Protein AF-A0A9D1T5Y7-F1 (afdb_monomer_lite)

pLDDT: mean 90.36, std 10.93, range [41.34, 97.81]

Radius of gyration: 14.37 Å; chains: 1; bounding box: 28×24×42 Å

Foldseek 3Di:
DQDADDAAEQQRKGKDKDKDFDQDQAKDWFWKFKWKDQPQDIDGQDIDIDIAGHGDTDIDMDIRGSNCQDCVVVVNDHRQKMFIDIGRDTDDRPDGGDMHGYDD

Secondary structure (DSSP, 8-state):
---TTSPBPTT--EEEEEEEE--SSS-EEEEEEEEEEETTEEEEEEEEEEEE-TT-EEEEEEEE-GGGGSGGGGTT---SEEEEEEESSPPPTT---EEEEB--

Structure (mmCIF, N/CA/C/O backbone):
data_AF-A0A9D1T5Y7-F1
#
_entry.id   AF-A0A9D1T5Y7-F1
#
loop_
_atom_site.group_PDB
_atom_site.id
_atom_site.type_symbol
_atom_site.label_atom_id
_atom_site.label_alt_id
_atom_site.label_comp_id
_atom_site.label_asym_id
_atom_site.label_entity_id
_atom_site.label_seq_id
_atom_site.pdbx_PDB_ins_code
_atom_site.Cartn_x
_atom_site.Cartn_y
_atom_site.Cartn_z
_atom_site.occupancy
_atom_site.B_iso_or_equiv
_atom_site.auth_seq_id
_atom_site.auth_comp_id
_atom_site.auth_asym_id
_atom_site.auth_atom_id
_atom_site.pdbx_PDB_model_num
ATOM 1 N N . ALA A 1 1 ? -4.484 8.637 -7.139 1.00 41.34 1 ALA A N 1
ATOM 2 C CA . ALA A 1 1 ? -4.568 9.570 -5.995 1.00 41.34 1 ALA A CA 1
ATOM 3 C C . ALA A 1 1 ? -5.356 8.883 -4.888 1.00 41.34 1 ALA A C 1
ATOM 5 O O . ALA A 1 1 ? -6.358 8.262 -5.211 1.00 41.34 1 ALA A O 1
ATOM 6 N N . ILE A 1 2 ? -4.894 8.937 -3.637 1.00 50.81 2 ILE A N 1
ATOM 7 C CA . ILE A 1 2 ? -5.695 8.507 -2.479 1.00 50.81 2 ILE A CA 1
ATOM 8 C C . ILE A 1 2 ? -6.630 9.689 -2.169 1.00 50.81 2 ILE A C 1
ATOM 10 O O . ILE A 1 2 ? -6.099 10.788 -1.979 1.00 50.81 2 ILE A O 1
ATOM 14 N N . PRO A 1 3 ? -7.967 9.550 -2.236 1.00 44.53 3 PRO A N 1
ATOM 15 C CA . PRO A 1 3 ? -8.873 10.668 -1.985 1.00 44.53 3 PRO A CA 1
ATOM 16 C C . PRO A 1 3 ? -8.727 11.127 -0.530 1.00 44.53 3 PRO A C 1
ATOM 18 O O . PRO A 1 3 ? -8.869 10.331 0.388 1.00 44.53 3 PRO A O 1
ATOM 21 N N . SER A 1 4 ? -8.423 12.407 -0.318 1.00 49.50 4 SER A N 1
ATOM 22 C CA . SER A 1 4 ? -8.085 12.981 0.992 1.00 49.50 4 SER A CA 1
ATOM 23 C C . SER A 1 4 ? -9.282 13.634 1.697 1.00 49.50 4 SER A C 1
ATOM 25 O O . SER A 1 4 ? -9.140 14.729 2.242 1.00 49.50 4 SER A O 1
ATOM 27 N N . ARG A 1 5 ? -10.485 13.052 1.618 1.00 52.47 5 ARG A N 1
ATOM 28 C CA . ARG A 1 5 ? -11.680 13.681 2.218 1.00 52.47 5 ARG A CA 1
ATOM 29 C C . ARG A 1 5 ? -12.598 12.777 3.028 1.00 52.47 5 ARG A C 1
ATOM 31 O O . ARG A 1 5 ? -13.524 13.302 3.630 1.00 52.47 5 ARG A O 1
ATOM 38 N N . GLU A 1 6 ? -12.320 11.484 3.114 1.00 62.91 6 GLU A N 1
ATOM 39 C CA . GLU A 1 6 ? -13.066 10.586 3.993 1.00 62.91 6 GLU A CA 1
ATOM 40 C C . GLU A 1 6 ? -12.060 9.838 4.863 1.00 62.91 6 GLU A C 1
ATOM 42 O O . GLU A 1 6 ? -11.116 9.231 4.353 1.00 62.91 6 GLU A O 1
ATOM 47 N N . CYS A 1 7 ? -12.214 9.969 6.178 1.00 77.06 7 CYS A N 1
ATOM 48 C CA . CYS A 1 7 ? -11.465 9.176 7.137 1.00 77.06 7 CYS A CA 1
ATOM 49 C C . CYS A 1 7 ? -11.843 7.697 6.974 1.00 77.06 7 CYS A C 1
ATOM 51 O O . CYS A 1 7 ? -12.977 7.368 6.622 1.00 77.06 7 CYS A O 1
ATOM 53 N N . VAL A 1 8 ? -10.901 6.795 7.233 1.00 88.00 8 VAL A N 1
ATOM 54 C CA . VAL A 1 8 ? -11.185 5.358 7.285 1.00 88.00 8 VAL A CA 1
ATOM 55 C C . VAL A 1 8 ? -11.692 5.018 8.676 1.00 88.00 8 VAL A C 1
ATOM 57 O O . VAL A 1 8 ? -11.089 5.425 9.659 1.00 88.00 8 VAL A O 1
ATOM 60 N N . ARG A 1 9 ? -12.771 4.250 8.793 1.00 88.62 9 ARG A N 1
ATOM 61 C CA . ARG A 1 9 ? -13.199 3.733 10.099 1.00 88.62 9 ARG A CA 1
ATOM 62 C C . ARG A 1 9 ? -12.450 2.445 10.442 1.00 88.62 9 ARG A C 1
ATOM 64 O O . ARG A 1 9 ? -12.225 1.635 9.540 1.00 88.62 9 ARG A O 1
ATOM 71 N N . PRO A 1 10 ? -12.116 2.185 11.715 1.00 88.75 10 PRO A N 1
ATOM 72 C CA . PRO A 1 10 ? -11.603 0.888 12.139 1.00 88.75 10 PRO A CA 1
ATOM 73 C C . PRO A 1 10 ? -12.494 -0.259 11.637 1.00 88.75 10 PRO A C 1
ATOM 75 O O . PRO A 1 10 ? -13.717 -0.218 11.771 1.00 88.75 10 PRO A O 1
ATOM 78 N N . GLY A 1 11 ? -11.890 -1.273 11.010 1.00 89.69 11 GLY A N 1
ATOM 79 C CA . GLY A 1 11 ? -12.614 -2.393 10.395 1.00 89.69 11 GLY A CA 1
ATOM 80 C C . GLY A 1 11 ? -13.155 -2.123 8.981 1.00 89.69 11 GLY A C 1
ATOM 81 O O . GLY A 1 11 ? -13.559 -3.063 8.295 1.00 89.69 11 GLY A O 1
ATOM 82 N N . GLN A 1 12 ? -13.110 -0.883 8.485 1.00 91.81 12 GLN A N 1
ATOM 83 C CA . GLN A 1 12 ? -13.456 -0.557 7.102 1.00 91.81 12 GLN A CA 1
ATOM 84 C C . GLN A 1 12 ? -12.253 -0.769 6.181 1.00 91.81 12 GLN A C 1
ATOM 86 O O . GLN A 1 12 ? -11.157 -0.274 6.426 1.00 91.81 12 GLN A O 1
ATOM 91 N N . SER A 1 13 ? -12.463 -1.487 5.077 1.00 94.19 13 SER A N 1
ATOM 92 C CA . SER A 1 13 ? -11.419 -1.649 4.060 1.00 94.19 13 SER A CA 1
ATOM 93 C C . SER A 1 13 ? -11.199 -0.356 3.273 1.00 94.19 13 SER A C 1
ATOM 95 O O . SER A 1 13 ? -12.155 0.358 2.962 1.00 94.19 13 SER A O 1
ATOM 97 N N . LEU A 1 14 ? -9.951 -0.095 2.880 1.00 92.75 14 LEU A N 1
ATOM 98 C CA . LEU A 1 14 ? -9.582 1.057 2.053 1.00 92.75 14 LEU A CA 1
ATOM 99 C C . LEU A 1 14 ? -9.027 0.592 0.707 1.00 92.75 14 LEU A C 1
ATOM 101 O O . LEU A 1 14 ? -8.050 -0.154 0.647 1.00 92.75 14 LEU A O 1
ATOM 105 N N . ASN A 1 15 ? -9.604 1.092 -0.383 1.00 93.19 15 ASN A N 1
ATOM 106 C CA . ASN A 1 15 ? -9.070 0.865 -1.720 1.00 93.19 15 ASN A CA 1
ATOM 107 C C . ASN A 1 15 ? -8.040 1.939 -2.079 1.00 93.19 15 ASN A C 1
ATOM 109 O O . ASN A 1 15 ? -8.315 3.136 -1.989 1.00 93.19 15 ASN A O 1
ATOM 113 N N . VAL A 1 16 ? -6.869 1.511 -2.547 1.00 92.38 16 VAL A N 1
ATOM 114 C CA . VAL A 1 16 ? -5.805 2.400 -3.021 1.00 92.38 16 VAL A CA 1
ATOM 115 C C . VAL A 1 16 ? -5.380 2.034 -4.438 1.00 92.38 16 VAL A C 1
ATOM 117 O O . VAL A 1 16 ? -5.329 0.865 -4.816 1.00 92.38 16 VAL A O 1
ATOM 120 N N . LEU A 1 17 ? -5.066 3.062 -5.226 1.00 92.25 17 LEU A N 1
ATOM 121 C CA . LEU A 1 17 ? -4.589 2.936 -6.600 1.00 92.25 17 LEU A CA 1
ATOM 122 C C . LEU A 1 17 ? -3.136 3.402 -6.691 1.00 92.25 17 LEU A C 1
ATOM 124 O O . LEU A 1 17 ? -2.840 4.566 -6.393 1.00 92.25 17 LEU A O 1
ATOM 128 N N . GLY A 1 18 ? -2.258 2.509 -7.143 1.00 90.69 18 GLY A N 1
ATOM 129 C CA . GLY A 1 18 ? -0.858 2.792 -7.447 1.00 90.69 18 GLY A CA 1
ATOM 130 C C . GLY A 1 18 ? -0.579 2.754 -8.945 1.00 90.69 18 GLY A C 1
ATOM 131 O O . GLY A 1 18 ? -1.070 1.869 -9.641 1.00 90.69 18 GLY A O 1
ATOM 132 N N . GLY A 1 19 ? 0.219 3.704 -9.431 1.00 91.69 19 GLY A N 1
ATOM 133 C CA . GLY A 1 19 ? 0.849 3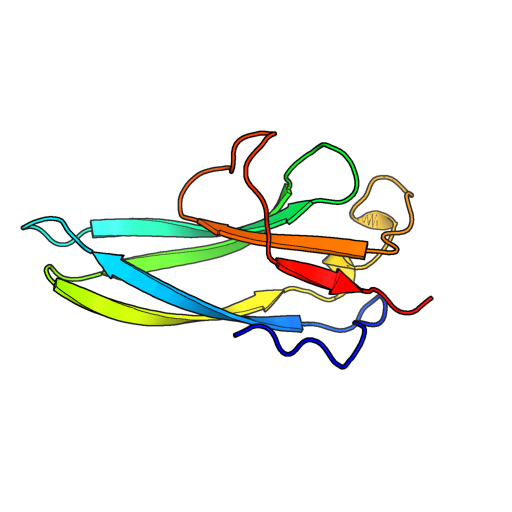.627 -10.750 1.00 91.69 19 GLY A CA 1
ATOM 134 C C . GLY A 1 19 ? 2.246 3.034 -10.611 1.00 91.69 19 GLY A C 1
ATOM 135 O O . GLY A 1 19 ? 3.008 3.460 -9.743 1.00 91.69 19 GLY A O 1
ATOM 136 N N . ILE A 1 20 ? 2.562 2.035 -11.428 1.00 92.12 20 ILE A N 1
ATOM 137 C CA . ILE A 1 20 ? 3.841 1.325 -11.412 1.00 92.12 20 ILE A CA 1
ATOM 138 C C . ILE A 1 20 ? 4.416 1.372 -12.817 1.00 92.12 20 ILE A C 1
ATOM 140 O O . ILE A 1 20 ? 3.730 1.045 -13.782 1.00 92.12 20 ILE A O 1
ATOM 144 N N . VAL A 1 21 ? 5.673 1.789 -12.922 1.00 92.94 21 VAL A N 1
ATOM 145 C CA . VAL A 1 21 ? 6.391 1.902 -14.192 1.00 92.94 21 VAL A CA 1
ATOM 146 C C . VAL A 1 21 ? 7.603 0.989 -14.141 1.00 92.94 21 VAL A C 1
ATOM 148 O O . VAL A 1 21 ? 8.366 1.036 -13.174 1.00 92.94 21 VAL A O 1
ATOM 151 N N . ASN A 1 22 ? 7.791 0.177 -15.179 1.00 93.44 22 ASN A N 1
ATOM 152 C CA . ASN A 1 22 ? 9.034 -0.561 -15.371 1.00 93.44 22 ASN A CA 1
ATOM 153 C C . ASN A 1 22 ? 9.973 0.228 -16.294 1.00 93.44 22 ASN A C 1
ATOM 155 O O . ASN A 1 22 ? 9.745 0.317 -17.499 1.00 93.44 22 ASN A O 1
ATOM 159 N N . GLY A 1 23 ? 11.029 0.795 -15.708 1.00 90.62 23 GLY A N 1
ATOM 160 C CA . GLY A 1 23 ? 12.084 1.505 -16.437 1.00 90.62 23 GLY A CA 1
ATOM 161 C C . GLY A 1 23 ? 13.211 0.611 -16.966 1.00 90.62 23 GLY A C 1
ATOM 162 O O . GLY A 1 23 ? 14.157 1.137 -17.543 1.00 90.62 23 GLY A O 1
ATOM 163 N N . ALA A 1 24 ? 13.157 -0.705 -16.744 1.00 93.00 24 ALA A N 1
ATOM 164 C CA . ALA A 1 24 ? 14.141 -1.647 -17.267 1.00 93.00 24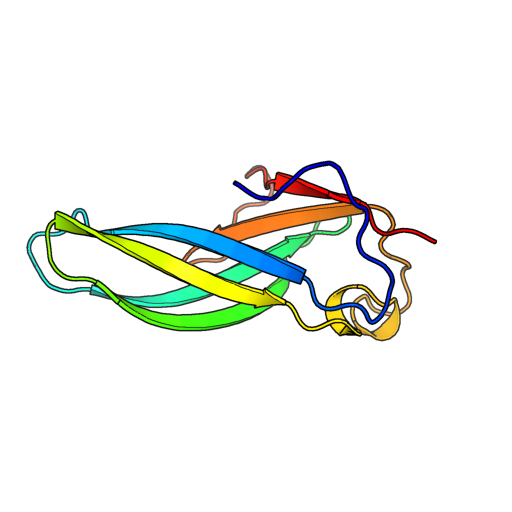 ALA A CA 1
ATOM 165 C C . ALA A 1 24 ? 13.805 -2.081 -18.703 1.00 93.00 24 ALA A C 1
ATOM 167 O O . ALA A 1 24 ? 12.661 -2.000 -19.148 1.00 93.00 24 ALA A O 1
ATOM 168 N N . GLU A 1 25 ? 14.805 -2.615 -19.406 1.00 96.19 25 GLU A N 1
ATOM 169 C CA . GLU A 1 25 ? 14.659 -3.141 -20.774 1.00 96.19 25 GLU A CA 1
ATOM 170 C C . GLU A 1 25 ? 14.079 -4.567 -20.827 1.00 96.19 25 GLU A C 1
ATOM 172 O O . GLU A 1 25 ? 13.794 -5.085 -21.904 1.00 96.19 25 GLU A O 1
ATOM 177 N N . ALA A 1 26 ? 13.869 -5.206 -19.671 1.00 97.00 26 ALA A N 1
ATOM 178 C CA . ALA A 1 26 ? 13.305 -6.550 -19.549 1.00 97.00 26 ALA A CA 1
ATOM 179 C C . ALA A 1 26 ? 12.062 -6.565 -18.636 1.00 97.00 26 ALA A C 1
ATOM 181 O O . ALA A 1 26 ? 11.916 -5.680 -17.785 1.00 97.00 26 ALA A O 1
ATOM 182 N N . PRO A 1 27 ? 11.153 -7.550 -18.786 1.00 97.19 27 PRO A N 1
ATOM 183 C CA . PRO A 1 27 ? 10.017 -7.702 -17.883 1.00 97.19 27 PRO A CA 1
ATOM 184 C C . PRO A 1 27 ? 10.489 -7.899 -16.442 1.00 97.19 27 PRO A C 1
ATOM 186 O O . PRO A 1 27 ? 11.400 -8.686 -16.183 1.00 97.19 27 PRO A O 1
ATOM 189 N N . VAL A 1 28 ? 9.844 -7.215 -15.498 1.00 96.25 28 VAL A N 1
ATOM 190 C CA . VAL A 1 28 ? 10.161 -7.319 -14.069 1.00 96.25 28 VAL A CA 1
ATOM 191 C C . VAL A 1 28 ? 8.972 -7.911 -13.333 1.00 96.25 28 VAL A C 1
ATOM 193 O O . VAL A 1 28 ? 7.862 -7.385 -13.418 1.00 96.25 28 VAL A O 1
ATOM 196 N N . THR A 1 29 ? 9.218 -8.983 -12.581 1.00 96.62 29 THR A N 1
ATOM 197 C CA . THR A 1 29 ? 8.261 -9.536 -11.620 1.00 96.62 29 THR A CA 1
ATOM 198 C C . THR A 1 29 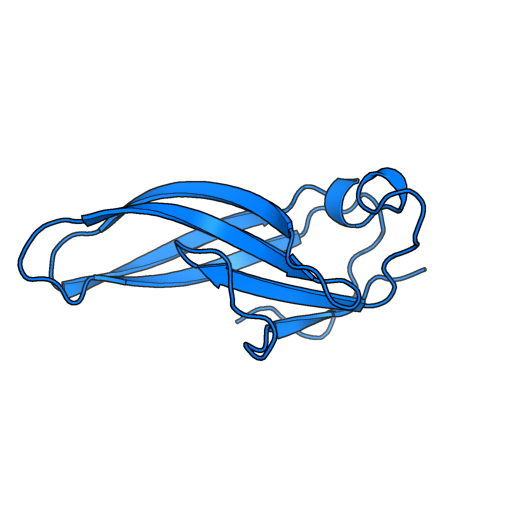? 8.679 -9.132 -10.216 1.00 96.62 29 THR A C 1
ATOM 200 O O . THR A 1 29 ? 9.802 -9.411 -9.804 1.00 96.62 29 THR A O 1
ATOM 203 N N . ALA A 1 30 ? 7.781 -8.483 -9.478 1.00 93.81 30 ALA A N 1
ATOM 204 C CA . ALA A 1 30 ? 8.049 -8.021 -8.123 1.00 93.81 30 ALA A CA 1
ATOM 205 C C . ALA A 1 30 ? 6.833 -8.221 -7.217 1.00 93.81 30 ALA A C 1
ATOM 207 O O . ALA A 1 30 ? 5.685 -8.095 -7.652 1.00 93.81 30 ALA A O 1
ATOM 208 N N . GLN A 1 31 ? 7.099 -8.489 -5.939 1.00 97.06 31 GLN A N 1
ATOM 209 C CA . GLN A 1 31 ? 6.097 -8.352 -4.893 1.00 97.06 31 GLN A CA 1
ATOM 210 C C . GLN A 1 31 ? 6.005 -6.875 -4.513 1.00 97.06 31 GLN A C 1
ATOM 212 O O . GLN A 1 31 ? 6.968 -6.270 -4.050 1.00 97.06 31 GLN A O 1
ATOM 217 N N . VAL A 1 32 ? 4.845 -6.280 -4.755 1.00 96.44 32 VAL A N 1
ATOM 218 C CA . VAL A 1 32 ? 4.567 -4.879 -4.455 1.00 96.44 32 VAL A CA 1
ATOM 219 C C . VAL A 1 32 ? 3.672 -4.819 -3.237 1.00 96.44 32 VAL A C 1
ATOM 221 O O . VAL A 1 32 ? 2.656 -5.506 -3.168 1.00 96.44 32 VAL A O 1
ATOM 224 N N . HIS A 1 33 ? 4.053 -3.982 -2.284 1.00 97.81 33 HIS A N 1
ATOM 225 C CA . HIS A 1 33 ? 3.361 -3.816 -1.020 1.00 97.81 33 HIS A CA 1
ATOM 226 C C . HIS A 1 33 ? 2.700 -2.444 -0.954 1.00 97.81 33 HIS A C 1
ATOM 228 O O . HIS A 1 33 ? 3.235 -1.457 -1.470 1.00 97.81 33 HIS A O 1
ATOM 234 N N . VAL A 1 34 ? 1.579 -2.380 -0.244 1.00 97.44 34 VAL A N 1
ATOM 235 C CA . VAL A 1 34 ? 1.134 -1.153 0.411 1.00 97.44 34 VAL A CA 1
ATOM 236 C C . VAL A 1 34 ? 1.689 -1.183 1.830 1.00 97.44 34 VAL A C 1
ATOM 238 O O . VAL A 1 34 ? 1.300 -2.023 2.643 1.00 97.44 34 VAL A O 1
ATOM 241 N N . TRP A 1 35 ? 2.620 -0.284 2.107 1.00 97.75 35 TRP A N 1
ATOM 242 C CA . TRP A 1 35 ? 3.187 -0.051 3.426 1.00 97.75 35 TRP A CA 1
ATOM 243 C C . TRP A 1 35 ? 2.349 0.979 4.171 1.00 97.75 35 TRP A C 1
ATOM 245 O O . TRP A 1 35 ? 1.949 1.981 3.578 1.00 97.75 35 TRP A O 1
ATOM 255 N N . GLY A 1 36 ? 2.110 0.721 5.451 1.00 96.25 36 GLY A N 1
ATOM 256 C CA . GLY A 1 36 ? 1.506 1.639 6.405 1.00 96.25 36 GLY A CA 1
ATOM 257 C C . GLY A 1 36 ? 2.510 2.004 7.485 1.00 96.25 36 GLY A C 1
ATOM 258 O O . GLY A 1 36 ? 3.322 1.159 7.865 1.00 96.25 36 GLY A O 1
ATOM 259 N N . ARG A 1 37 ? 2.450 3.235 7.979 1.00 94.62 37 ARG A N 1
ATOM 260 C CA . ARG A 1 37 ? 3.226 3.681 9.134 1.00 94.62 37 ARG A CA 1
ATOM 261 C C . ARG A 1 37 ? 2.361 4.508 10.067 1.00 94.62 37 ARG A C 1
ATOM 263 O O . ARG A 1 37 ? 1.726 5.463 9.626 1.00 94.62 37 ARG A O 1
ATOM 270 N N . THR A 1 38 ? 2.402 4.132 11.336 1.00 90.06 38 THR A N 1
ATOM 271 C CA . THR A 1 38 ? 1.836 4.847 12.481 1.00 90.06 38 THR A CA 1
ATOM 272 C C . THR A 1 38 ? 3.005 5.044 13.451 1.00 90.06 38 THR A C 1
ATOM 274 O O . THR A 1 38 ? 3.602 4.058 13.883 1.00 90.06 38 THR A O 1
ATOM 277 N N . GLY A 1 39 ? 3.423 6.284 13.710 1.00 85.38 39 GLY A N 1
ATOM 278 C CA . GLY A 1 39 ? 4.700 6.546 14.391 1.00 85.38 39 GLY A CA 1
ATOM 279 C C . GLY A 1 39 ? 5.915 6.292 13.486 1.00 85.38 39 GLY A C 1
ATOM 280 O O . GLY A 1 39 ? 5.958 6.791 12.360 1.00 85.38 39 GLY A O 1
ATOM 281 N N . ASP A 1 40 ? 6.900 5.523 13.962 1.00 82.81 40 ASP A N 1
ATOM 282 C CA . ASP A 1 40 ? 8.227 5.448 13.325 1.00 82.81 40 ASP A CA 1
ATOM 283 C C . ASP A 1 40 ? 8.414 4.263 12.357 1.00 82.81 40 ASP A C 1
ATOM 285 O O . ASP A 1 40 ? 9.188 4.364 11.400 1.00 82.81 40 ASP A O 1
ATOM 289 N N . ASP A 1 41 ? 7.677 3.162 12.542 1.00 87.88 41 ASP A N 1
ATOM 290 C CA . ASP A 1 41 ? 7.930 1.902 11.832 1.00 87.88 41 ASP A CA 1
ATOM 291 C C . ASP A 1 41 ? 6.985 1.654 10.645 1.00 87.88 41 ASP A C 1
ATOM 293 O O . ASP A 1 41 ? 5.757 1.733 10.747 1.00 87.88 41 ASP A O 1
ATOM 297 N N . TRP A 1 42 ? 7.566 1.252 9.510 1.00 95.31 42 TRP A N 1
ATOM 298 C CA . TRP A 1 42 ? 6.813 0.777 8.349 1.00 95.31 42 TRP A CA 1
ATOM 299 C C . TRP A 1 42 ? 6.385 -0.681 8.518 1.00 95.31 42 TRP A C 1
ATOM 301 O O . TRP A 1 42 ? 7.193 -1.563 8.811 1.00 95.31 42 TRP A O 1
ATOM 311 N N . LYS A 1 43 ? 5.119 -0.968 8.213 1.00 96.19 43 LYS A N 1
ATOM 312 C CA . LYS A 1 43 ? 4.548 -2.316 8.211 1.00 96.19 43 LYS A CA 1
ATOM 313 C C . LYS A 1 43 ? 3.826 -2.602 6.898 1.00 96.19 43 LYS A C 1
ATOM 315 O O . LYS A 1 43 ? 3.118 -1.756 6.362 1.00 96.19 43 LYS A O 1
ATOM 320 N N . SER A 1 44 ? 4.001 -3.805 6.354 1.00 97.31 44 SER A N 1
ATOM 321 C CA . SER A 1 44 ? 3.288 -4.227 5.142 1.00 97.31 44 SER A CA 1
ATOM 322 C C . SER A 1 44 ? 1.823 -4.509 5.478 1.00 97.31 44 SER A C 1
ATOM 324 O O . SER A 1 44 ? 1.546 -5.408 6.270 1.00 97.31 44 SER A O 1
ATOM 326 N N . LEU A 1 45 ? 0.893 -3.786 4.851 1.00 97.31 45 LEU A N 1
ATOM 327 C CA . LEU A 1 45 ? -0.550 -3.946 5.073 1.00 97.31 45 LEU A CA 1
ATOM 328 C C . LEU A 1 45 ? -1.166 -4.980 4.127 1.00 97.31 45 LEU A C 1
ATOM 330 O O . LEU A 1 45 ? -1.966 -5.817 4.527 1.00 97.31 45 LEU A O 1
ATOM 334 N N . VAL A 1 46 ? -0.773 -4.928 2.855 1.00 97.62 46 VAL A N 1
ATOM 335 C CA . VAL A 1 46 ? -1.203 -5.853 1.801 1.00 97.62 46 VAL A CA 1
ATOM 336 C C . VAL A 1 46 ? -0.126 -5.909 0.724 1.00 97.62 46 VAL A C 1
ATOM 338 O O . VAL A 1 46 ? 0.647 -4.963 0.565 1.00 97.62 46 VAL A O 1
ATOM 341 N N . SER A 1 47 ? -0.053 -7.014 -0.017 1.00 97.12 47 SER A N 1
ATOM 342 C CA . SER A 1 47 ? 0.892 -7.151 -1.124 1.00 97.12 47 SER A CA 1
ATOM 343 C C . SER A 1 47 ? 0.316 -7.950 -2.284 1.00 97.12 47 SER A C 1
ATOM 345 O O . SER A 1 47 ? -0.610 -8.739 -2.103 1.00 97.12 47 SER A O 1
ATOM 347 N N . LEU A 1 48 ? 0.875 -7.735 -3.470 1.00 96.31 48 LEU A N 1
ATOM 348 C CA . LEU A 1 48 ? 0.524 -8.433 -4.698 1.00 96.31 48 LEU A CA 1
ATOM 349 C C . LEU A 1 48 ? 1.793 -8.699 -5.509 1.00 96.31 48 LEU A C 1
ATOM 351 O O . LEU A 1 48 ? 2.652 -7.825 -5.620 1.00 96.31 48 LEU A O 1
ATOM 355 N N . VAL A 1 49 ? 1.895 -9.880 -6.115 1.00 96.81 49 VAL A N 1
ATOM 356 C CA . VAL A 1 49 ? 2.931 -10.156 -7.115 1.00 96.81 49 VAL A CA 1
ATOM 357 C C . VAL A 1 49 ? 2.426 -9.704 -8.476 1.00 96.81 49 VAL A C 1
ATOM 359 O O . VAL A 1 49 ? 1.355 -10.121 -8.917 1.00 96.81 49 VAL A O 1
ATOM 362 N N . ILE A 1 50 ? 3.199 -8.856 -9.146 1.00 95.38 50 ILE A N 1
ATOM 363 C CA . ILE A 1 50 ? 2.887 -8.375 -10.491 1.00 95.38 50 ILE A CA 1
ATOM 364 C C . ILE A 1 50 ? 4.093 -8.540 -11.404 1.00 95.38 50 ILE A C 1
ATOM 366 O O . ILE A 1 50 ? 5.235 -8.412 -10.967 1.00 95.38 50 ILE A O 1
ATOM 370 N N . THR A 1 51 ? 3.818 -8.756 -12.685 1.00 96.00 51 THR A N 1
ATOM 371 C CA . THR A 1 51 ? 4.801 -8.628 -13.761 1.00 96.00 51 THR A CA 1
ATOM 372 C C . THR A 1 51 ? 4.474 -7.381 -14.569 1.00 96.00 51 THR A C 1
ATOM 374 O O . THR A 1 51 ? 3.314 -7.182 -14.943 1.00 96.00 51 THR A O 1
ATOM 377 N N . VAL A 1 52 ? 5.478 -6.543 -14.815 1.00 95.94 52 VAL A N 1
ATOM 378 C CA . VAL A 1 52 ? 5.356 -5.297 -15.583 1.00 95.94 52 VAL A CA 1
ATOM 379 C C . VAL A 1 52 ? 6.329 -5.353 -16.758 1.00 95.94 52 VAL A C 1
ATOM 381 O O . VAL A 1 52 ? 7.525 -5.598 -16.574 1.00 95.94 52 VAL A O 1
ATOM 384 N N . GLN A 1 53 ? 5.817 -5.168 -17.971 1.00 97.25 53 GLN A N 1
ATOM 385 C CA . GLN A 1 53 ? 6.608 -5.201 -19.203 1.00 97.25 53 GLN A CA 1
ATOM 386 C C . GLN A 1 53 ? 7.485 -3.943 -19.339 1.00 97.25 53 GLN A C 1
ATOM 388 O O . GLN A 1 53 ? 7.159 -2.916 -18.741 1.00 97.25 53 GLN A O 1
ATOM 393 N N . PRO A 1 54 ? 8.590 -3.984 -20.106 1.00 97.00 54 PRO A N 1
ATOM 394 C CA . PRO A 1 54 ? 9.416 -2.804 -20.373 1.00 97.00 54 PRO A CA 1
ATOM 395 C C . PRO A 1 54 ? 8.583 -1.625 -20.887 1.00 97.00 54 PRO A C 1
ATOM 397 O O . PRO A 1 54 ? 7.810 -1.779 -21.832 1.00 97.00 54 PRO A O 1
ATOM 400 N N . GLY A 1 55 ? 8.715 -0.454 -20.258 1.00 92.56 55 GLY A N 1
ATOM 401 C CA . GLY A 1 55 ? 7.980 0.755 -20.643 1.00 92.56 55 GLY A CA 1
ATOM 402 C C . GLY A 1 55 ? 6.479 0.745 -20.316 1.00 92.56 55 GLY A C 1
ATOM 403 O O . GLY A 1 55 ? 5.796 1.733 -20.584 1.00 92.56 55 GLY A O 1
ATOM 404 N N . GLU A 1 56 ? 5.947 -0.326 -19.718 1.00 93.81 56 GLU A N 1
ATOM 405 C CA . GLU A 1 56 ? 4.553 -0.381 -19.280 1.00 93.81 56 GLU A CA 1
ATOM 406 C C . GLU A 1 56 ? 4.340 0.529 -18.064 1.00 93.81 56 GLU A C 1
ATOM 408 O O . GLU A 1 56 ? 5.075 0.472 -17.072 1.00 93.81 56 GLU A O 1
ATOM 413 N N . HIS A 1 57 ? 3.283 1.340 -18.128 1.00 92.75 57 HIS A N 1
ATOM 414 C CA . HIS A 1 57 ? 2.727 2.043 -16.980 1.00 92.75 57 HIS A CA 1
ATOM 4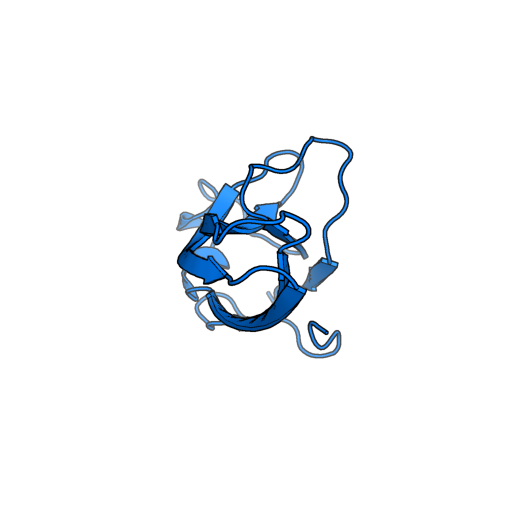15 C C . HIS A 1 57 ? 1.437 1.344 -16.547 1.00 92.75 57 HIS A C 1
ATOM 417 O O . HIS A 1 57 ? 0.387 1.488 -17.176 1.00 92.75 57 HIS A O 1
ATOM 423 N N . ARG A 1 58 ? 1.525 0.566 -15.469 1.00 92.38 58 ARG A N 1
ATOM 424 C CA . ARG A 1 58 ? 0.435 -0.267 -14.967 1.00 92.38 58 ARG A CA 1
ATOM 425 C C . ARG A 1 58 ? -0.239 0.380 -13.765 1.00 92.38 58 ARG A C 1
ATOM 427 O O . ARG A 1 58 ? 0.415 0.732 -12.786 1.00 92.38 58 ARG A O 1
ATOM 434 N N . HIS A 1 59 ? -1.563 0.469 -13.810 1.00 93.81 59 HIS A N 1
ATOM 435 C CA . HIS A 1 59 ? -2.374 0.820 -12.650 1.00 93.81 59 HIS A CA 1
ATOM 436 C C . HIS A 1 59 ? -2.755 -0.442 -11.873 1.00 93.81 59 HIS A C 1
ATOM 438 O O . HIS A 1 59 ? -3.288 -1.393 -12.446 1.00 93.81 59 HIS A O 1
ATOM 444 N N . VAL A 1 60 ? -2.483 -0.451 -10.569 1.00 93.44 60 VAL A N 1
ATOM 445 C CA . VAL A 1 60 ? -2.773 -1.579 -9.676 1.00 93.44 60 VAL A CA 1
ATOM 446 C C . VAL A 1 60 ? -3.659 -1.114 -8.530 1.00 93.44 60 VAL A C 1
ATOM 448 O O . VAL A 1 60 ? -3.359 -0.127 -7.854 1.00 93.44 60 VAL A O 1
ATOM 451 N N . TYR A 1 61 ? -4.749 -1.846 -8.326 1.00 93.75 61 TYR A N 1
ATOM 452 C CA . TYR A 1 61 ? -5.685 -1.642 -7.231 1.00 93.75 61 TYR A CA 1
ATOM 453 C C . TYR A 1 61 ? -5.339 -2.584 -6.082 1.00 93.75 61 TYR A C 1
ATOM 455 O O . TYR A 1 61 ? -5.167 -3.784 -6.292 1.00 93.75 61 TYR A O 1
ATOM 463 N N . PHE A 1 62 ? -5.269 -2.036 -4.875 1.00 95.19 62 PHE A N 1
ATOM 464 C CA . PHE A 1 62 ? -5.120 -2.799 -3.643 1.00 95.19 62 PHE A CA 1
ATOM 465 C C . PHE A 1 62 ? -6.307 -2.506 -2.735 1.00 95.19 62 PHE A C 1
ATOM 467 O O . PHE A 1 62 ? -6.720 -1.352 -2.610 1.00 95.19 62 PHE A O 1
ATOM 474 N N . THR A 1 63 ? -6.802 -3.537 -2.063 1.00 95.69 63 THR A N 1
ATOM 475 C CA . THR A 1 63 ? -7.764 -3.398 -0.970 1.00 95.69 63 THR A CA 1
ATOM 476 C C . THR A 1 63 ? -7.021 -3.673 0.327 1.00 95.69 63 THR A C 1
ATOM 478 O O . THR A 1 63 ? -6.623 -4.807 0.588 1.00 95.69 63 THR A O 1
ATOM 481 N N . ILE A 1 64 ? -6.782 -2.624 1.112 1.00 96.12 64 ILE A N 1
ATOM 482 C CA . ILE A 1 64 ? -6.210 -2.737 2.452 1.00 96.12 64 ILE A CA 1
ATOM 483 C C . ILE A 1 64 ? -7.304 -3.308 3.364 1.00 96.12 64 ILE A C 1
ATOM 485 O O . ILE A 1 64 ? -8.376 -2.695 3.442 1.00 96.12 64 ILE A O 1
ATOM 489 N N . PRO A 1 65 ? -7.070 -4.450 4.035 1.00 96.62 65 PRO A N 1
ATOM 490 C CA . PRO A 1 65 ? -8.042 -5.029 4.955 1.00 96.62 65 PRO A CA 1
ATOM 491 C C . PRO A 1 65 ? -8.396 -4.073 6.096 1.00 96.62 65 PRO A C 1
ATOM 493 O O . PRO A 1 65 ? -7.532 -3.364 6.611 1.00 96.62 65 PRO A O 1
ATOM 496 N N . GLY A 1 66 ? -9.656 -4.098 6.530 1.00 94.06 66 GLY A N 1
ATOM 497 C CA . GLY A 1 66 ? -10.139 -3.256 7.628 1.00 94.06 66 GLY A CA 1
ATOM 498 C C . GLY A 1 66 ? -9.387 -3.448 8.947 1.00 94.06 66 GLY A C 1
ATOM 499 O O . GLY A 1 66 ? -9.176 -2.482 9.681 1.00 94.06 66 GLY A O 1
ATOM 500 N N . ASP A 1 67 ? -8.911 -4.667 9.210 1.00 95.56 67 ASP A N 1
ATOM 501 C CA . ASP A 1 67 ? -8.142 -5.011 10.411 1.00 95.56 67 ASP A CA 1
ATOM 502 C C . ASP A 1 67 ? -6.848 -4.193 10.536 1.00 95.56 67 ASP A C 1
ATOM 504 O O . ASP A 1 67 ? -6.411 -3.906 11.650 1.00 95.56 67 ASP A O 1
ATOM 508 N N . CYS A 1 68 ? -6.268 -3.742 9.415 1.00 95.50 68 CYS A N 1
ATOM 509 C CA . CYS A 1 68 ? -5.081 -2.882 9.402 1.00 95.50 68 CYS A CA 1
ATOM 510 C C . CYS A 1 68 ? -5.320 -1.500 10.030 1.00 95.50 68 CYS A C 1
ATOM 512 O O . CYS A 1 68 ? -4.356 -0.827 10.385 1.00 95.50 68 CYS A O 1
ATOM 514 N N . PHE A 1 69 ? -6.579 -1.081 10.173 1.00 93.50 69 PHE A N 1
ATOM 515 C CA . PHE A 1 69 ? -6.980 0.181 10.802 1.00 93.50 69 PHE A CA 1
ATOM 516 C C . PHE A 1 69 ? -7.468 -0.020 12.243 1.00 93.50 69 PHE A C 1
ATOM 518 O O . PHE A 1 69 ? -8.154 0.836 12.790 1.00 93.50 69 PHE A O 1
ATOM 525 N N . THR A 1 70 ? -7.162 -1.166 12.858 1.00 93.25 70 THR A N 1
ATOM 526 C CA . THR A 1 70 ? -7.565 -1.479 14.235 1.00 93.25 70 THR A CA 1
ATOM 527 C C . THR A 1 70 ? -6.350 -1.614 15.155 1.00 93.25 70 THR A C 1
ATOM 529 O O . THR A 1 70 ? -5.272 -2.000 14.689 1.00 93.25 70 THR A O 1
ATOM 532 N N . PRO A 1 71 ? -6.504 -1.384 16.473 1.00 92.19 71 PRO A N 1
ATOM 533 C CA . PRO A 1 71 ? -5.384 -1.479 17.407 1.00 92.19 71 PRO A CA 1
ATOM 534 C C . PRO A 1 71 ? -4.731 -2.862 17.471 1.00 92.19 71 PRO A C 1
ATOM 536 O O . PRO A 1 71 ? -3.535 -2.982 17.727 1.00 92.19 71 PRO A O 1
ATOM 539 N N . SER A 1 72 ? -5.487 -3.932 17.206 1.00 93.44 72 SER A N 1
ATOM 540 C CA . SER A 1 72 ? -4.970 -5.306 17.252 1.00 93.44 72 SER A CA 1
ATOM 541 C C . SER A 1 72 ? -3.825 -5.530 16.256 1.00 93.44 72 SER A C 1
ATOM 543 O O . SER A 1 72 ? -2.878 -6.263 16.548 1.00 93.44 72 SER A O 1
ATOM 545 N N . PHE A 1 73 ? -3.858 -4.844 15.111 1.00 94.38 73 PHE A N 1
ATOM 546 C CA . PHE A 1 73 ? -2.787 -4.892 14.123 1.00 94.38 73 PHE A CA 1
ATOM 547 C C . PHE A 1 73 ? -1.539 -4.116 14.577 1.00 94.38 73 PHE A C 1
ATOM 549 O O . PHE A 1 73 ? -0.425 -4.459 14.174 1.00 94.38 73 PHE A O 1
ATOM 556 N N . TRP A 1 74 ? -1.699 -3.128 15.456 1.00 92.31 74 TRP A N 1
ATOM 557 C CA . TRP A 1 74 ? -0.653 -2.218 15.930 1.00 92.31 74 TRP A CA 1
ATOM 558 C C . TRP A 1 74 ? -0.309 -2.438 17.410 1.00 92.31 74 TRP A C 1
ATOM 560 O O . TRP A 1 74 ? -0.066 -1.498 18.153 1.00 92.31 74 TRP A O 1
ATOM 570 N N . LYS A 1 75 ? -0.280 -3.701 17.864 1.00 90.44 75 LYS A N 1
ATOM 571 C CA . LYS A 1 75 ? 0.107 -4.083 19.243 1.00 90.44 75 LYS A CA 1
ATOM 572 C C . LYS A 1 75 ? -0.712 -3.383 20.348 1.00 90.44 75 LYS A C 1
ATOM 574 O O . LYS A 1 75 ? -0.242 -3.254 21.473 1.00 90.44 75 LYS A O 1
ATOM 579 N N . GLY A 1 76 ? -1.947 -2.992 20.044 1.00 89.31 76 GLY A N 1
ATOM 580 C CA . GLY A 1 76 ? -2.857 -2.308 20.964 1.00 89.31 76 GLY A CA 1
ATOM 581 C C . GLY A 1 76 ? -2.857 -0.784 20.844 1.00 89.31 76 GLY A C 1
ATOM 582 O O . GLY A 1 76 ? -3.684 -0.152 21.494 1.00 89.31 76 GLY A O 1
ATOM 583 N N . GLU A 1 77 ? -1.996 -0.195 20.014 1.00 89.50 77 GLU A N 1
ATOM 584 C CA . GLU A 1 77 ? -2.001 1.245 19.744 1.00 89.50 77 GLU A CA 1
ATOM 585 C C . GLU A 1 77 ? -3.115 1.603 18.760 1.00 89.50 77 GLU A C 1
ATOM 587 O O . GLU A 1 77 ? -3.262 0.964 17.719 1.00 89.50 77 GLU A O 1
ATOM 592 N N . THR A 1 78 ? -3.917 2.617 19.082 1.00 88.62 78 THR A N 1
ATOM 593 C CA . THR A 1 78 ? -4.967 3.100 18.179 1.00 88.62 78 THR A CA 1
ATOM 594 C C . THR A 1 78 ? -4.339 3.954 17.080 1.00 88.62 78 THR A C 1
ATOM 596 O O . THR A 1 78 ? -3.779 5.002 17.396 1.00 88.62 78 THR A O 1
ATOM 599 N N . PRO A 1 79 ? -4.428 3.552 15.799 1.00 90.06 79 PRO A N 1
ATOM 600 C CA . PRO A 1 79 ? -3.959 4.398 14.713 1.00 90.06 79 PRO A CA 1
ATOM 601 C C . PRO A 1 79 ? -4.933 5.569 14.536 1.00 90.06 79 PRO A C 1
ATOM 603 O O . PRO A 1 79 ? -6.086 5.336 14.188 1.00 90.06 79 PRO A O 1
ATOM 606 N N . GLU A 1 80 ? -4.497 6.807 14.780 1.00 89.88 80 GLU A N 1
ATOM 607 C CA . GLU A 1 80 ? -5.298 8.019 14.509 1.00 89.88 80 GLU A CA 1
ATOM 608 C C . GLU A 1 80 ? -5.050 8.536 13.083 1.00 89.88 80 GLU A C 1
ATOM 610 O O . GLU A 1 80 ? -5.963 8.920 12.350 1.00 89.88 80 GLU A O 1
ATOM 615 N N . ASP A 1 81 ? -3.794 8.487 12.658 1.00 90.19 81 ASP A N 1
ATOM 616 C CA . ASP A 1 81 ? -3.334 8.790 11.315 1.00 90.19 81 ASP A CA 1
ATOM 617 C C . ASP A 1 81 ? -2.346 7.720 10.846 1.00 90.19 81 ASP A C 1
ATOM 619 O O . ASP A 1 81 ? -1.695 7.035 11.638 1.00 90.19 81 ASP A O 1
ATOM 623 N N . MET A 1 82 ? -2.277 7.523 9.534 1.00 92.19 82 MET A N 1
ATOM 624 C CA . MET A 1 82 ? -1.376 6.555 8.932 1.00 92.19 82 MET A CA 1
ATOM 625 C C . MET A 1 82 ? -0.821 7.080 7.618 1.00 92.19 82 MET A C 1
ATOM 627 O O . MET A 1 82 ? -1.549 7.511 6.721 1.00 92.19 82 MET A O 1
ATOM 631 N N . GLU A 1 83 ? 0.488 6.959 7.451 1.00 94.31 83 GLU A N 1
ATOM 632 C CA . GLU A 1 83 ? 1.115 7.174 6.159 1.00 94.31 83 GLU A CA 1
ATOM 633 C C . GLU A 1 83 ? 1.066 5.904 5.312 1.00 94.31 83 GLU A C 1
ATOM 635 O O . GLU A 1 83 ? 1.439 4.826 5.765 1.00 94.31 83 GLU A O 1
ATOM 640 N N . LEU A 1 84 ? 0.655 6.041 4.051 1.00 95.50 84 LEU A N 1
ATOM 641 C CA . LEU A 1 84 ? 0.600 4.954 3.078 1.00 95.50 84 LEU A CA 1
ATOM 642 C C . LEU A 1 84 ? 1.627 5.137 1.962 1.00 95.50 84 LEU A C 1
ATOM 644 O O . LEU A 1 84 ? 1.741 6.214 1.368 1.00 95.50 84 LEU A O 1
ATOM 648 N N . ARG A 1 85 ? 2.329 4.063 1.597 1.00 95.12 85 ARG A N 1
ATOM 649 C CA . ARG A 1 85 ? 3.285 4.070 0.481 1.00 95.12 85 ARG A CA 1
ATOM 650 C C . ARG A 1 85 ? 3.243 2.766 -0.301 1.00 95.12 85 ARG A C 1
ATOM 652 O O . ARG A 1 85 ? 3.297 1.688 0.273 1.00 95.12 85 ARG A O 1
ATOM 659 N N . ILE A 1 86 ? 3.189 2.864 -1.627 1.00 95.38 86 ILE A N 1
ATOM 660 C CA . ILE A 1 86 ? 3.233 1.699 -2.518 1.00 95.38 86 ILE A CA 1
ATOM 661 C C . ILE A 1 86 ? 4.671 1.521 -2.997 1.00 95.38 86 ILE A C 1
ATOM 663 O O . ILE A 1 86 ? 5.250 2.453 -3.552 1.00 95.38 86 ILE A O 1
ATOM 667 N N . SER A 1 87 ? 5.262 0.353 -2.753 1.00 94.94 87 SER A N 1
ATOM 668 C CA . SER A 1 87 ? 6.658 0.073 -3.104 1.00 94.94 87 SER A CA 1
ATOM 669 C C . SER A 1 87 ? 6.943 -1.431 -3.124 1.00 94.94 87 SER A C 1
ATOM 671 O O . SER A 1 87 ? 6.338 -2.195 -2.375 1.00 94.94 87 SER A O 1
ATOM 673 N N . HIS A 1 88 ? 7.903 -1.853 -3.950 1.00 94.31 88 HIS A N 1
ATOM 674 C CA . HIS A 1 88 ? 8.417 -3.232 -3.972 1.00 94.31 88 HIS A CA 1
ATOM 675 C C . HIS A 1 88 ? 9.461 -3.513 -2.876 1.00 94.31 88 HIS A C 1
ATOM 677 O O . HIS A 1 88 ? 9.905 -4.642 -2.707 1.00 94.31 88 HIS A O 1
ATOM 683 N N . ARG A 1 89 ? 9.875 -2.480 -2.137 1.00 94.88 89 ARG A N 1
ATOM 684 C CA . ARG A 1 89 ? 10.784 -2.569 -0.988 1.00 94.88 89 ARG A CA 1
ATOM 685 C C . ARG A 1 89 ? 10.204 -1.832 0.207 1.00 94.88 89 ARG A C 1
ATOM 687 O O . ARG A 1 89 ? 9.422 -0.894 0.016 1.00 94.88 89 ARG A O 1
ATOM 694 N N . MET A 1 90 ? 10.646 -2.196 1.407 1.00 95.94 90 MET A N 1
ATOM 695 C CA . MET A 1 90 ? 10.344 -1.412 2.600 1.00 95.94 90 MET A CA 1
ATOM 696 C C . MET A 1 90 ? 10.877 0.023 2.425 1.00 95.94 90 MET A C 1
ATOM 698 O O . MET A 1 90 ? 12.009 0.197 1.948 1.00 95.94 90 MET A O 1
ATOM 702 N N . PRO A 1 91 ? 10.071 1.053 2.729 1.00 96.44 91 PRO A N 1
ATOM 703 C CA . PRO A 1 91 ? 10.542 2.430 2.711 1.00 96.44 91 PRO A CA 1
ATOM 704 C C . PRO A 1 91 ? 11.569 2.686 3.822 1.00 96.44 91 PRO A C 1
ATOM 706 O O . PRO A 1 91 ? 11.537 2.041 4.869 1.00 96.44 91 PRO A O 1
ATOM 709 N N . GLY A 1 92 ? 12.478 3.633 3.593 1.00 93.75 92 GLY A N 1
ATOM 710 C CA . GLY A 1 92 ? 13.368 4.147 4.634 1.00 93.75 92 GLY A CA 1
ATOM 711 C C . GLY A 1 92 ? 12.629 5.018 5.656 1.00 93.75 92 GLY A C 1
ATOM 712 O O . GLY A 1 92 ? 11.520 5.488 5.397 1.00 93.75 92 GLY A O 1
ATOM 713 N N . ALA A 1 93 ? 13.267 5.269 6.801 1.00 89.25 93 ALA A N 1
ATOM 714 C CA . ALA A 1 93 ? 12.693 6.053 7.901 1.00 89.25 93 ALA A CA 1
ATOM 715 C C . ALA A 1 93 ? 12.281 7.480 7.478 1.00 89.25 93 ALA A C 1
ATOM 717 O O . ALA A 1 93 ? 11.216 7.960 7.862 1.00 89.25 93 ALA A O 1
ATOM 718 N N . ASP A 1 94 ? 13.070 8.122 6.614 1.00 90.31 94 ASP A N 1
ATOM 719 C CA . ASP A 1 94 ? 12.821 9.499 6.159 1.00 90.31 94 ASP A CA 1
ATOM 720 C C . ASP A 1 94 ? 11.917 9.586 4.916 1.00 90.31 94 ASP A C 1
ATOM 722 O O . ASP A 1 94 ? 11.546 10.679 4.473 1.00 90.31 94 ASP A O 1
ATOM 726 N N . GLU A 1 95 ? 11.562 8.449 4.307 1.00 92.38 95 GLU A N 1
ATOM 727 C CA . GLU A 1 95 ? 10.661 8.447 3.157 1.00 92.38 95 GLU A CA 1
ATOM 728 C C . GLU A 1 95 ? 9.240 8.783 3.612 1.00 92.38 95 GLU A C 1
ATOM 730 O O . GLU A 1 95 ? 8.718 8.179 4.539 1.00 92.38 95 GLU A O 1
ATOM 735 N N . LYS A 1 96 ? 8.586 9.729 2.931 1.00 90.75 96 LYS A N 1
ATOM 736 C CA . LYS A 1 96 ? 7.212 10.141 3.256 1.00 90.75 96 LYS A CA 1
ATOM 737 C C . LYS A 1 96 ? 6.176 9.308 2.506 1.00 90.75 96 LYS A C 1
ATOM 739 O O . LYS A 1 96 ? 6.344 9.008 1.313 1.00 90.75 96 LYS A O 1
ATOM 744 N N . GLY A 1 97 ? 5.089 8.962 3.188 1.00 91.88 97 GLY A N 1
ATOM 745 C CA . GLY A 1 97 ? 3.890 8.399 2.572 1.00 91.88 97 GLY A CA 1
ATOM 746 C C . GLY A 1 97 ? 2.840 9.453 2.213 1.00 91.88 97 GLY A C 1
ATOM 747 O O . GLY A 1 97 ? 3.044 10.661 2.326 1.00 91.88 97 GLY A O 1
ATOM 748 N N . LYS A 1 98 ? 1.685 8.980 1.745 1.00 91.81 98 LYS A N 1
ATOM 749 C CA . LYS A 1 98 ? 0.453 9.767 1.684 1.00 91.81 98 LYS A CA 1
ATOM 750 C C . LYS A 1 98 ? -0.335 9.554 2.966 1.00 91.81 98 LYS A C 1
ATOM 752 O O . LYS A 1 98 ? -0.640 8.414 3.293 1.00 91.81 98 LYS A O 1
ATOM 757 N N . MET A 1 99 ? -0.684 10.645 3.634 1.00 92.06 99 MET A N 1
ATOM 758 C CA . MET A 1 99 ? -1.444 10.597 4.876 1.00 92.06 99 MET A CA 1
ATOM 759 C C . MET A 1 99 ? -2.896 10.170 4.638 1.00 92.06 99 MET A C 1
ATOM 761 O O . MET A 1 99 ? -3.545 10.665 3.710 1.00 92.06 99 MET A O 1
ATOM 765 N N . VAL A 1 100 ? -3.395 9.285 5.496 1.00 90.62 100 VAL A N 1
ATOM 766 C CA . VAL A 1 100 ? -4.814 8.974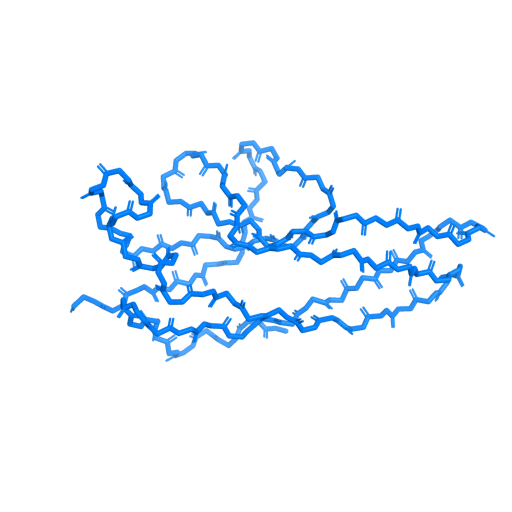 5.680 1.00 90.62 100 VAL A CA 1
ATOM 767 C C . VAL A 1 100 ? -5.164 9.113 7.157 1.00 90.62 100 VAL A C 1
ATOM 769 O O . VAL A 1 100 ? -4.345 8.809 8.017 1.00 90.62 100 VAL A O 1
ATOM 772 N N . PHE A 1 101 ? -6.377 9.572 7.443 1.00 90.38 101 PHE A N 1
ATOM 773 C CA . PHE A 1 101 ? -6.878 9.713 8.809 1.00 90.38 101 PHE A CA 1
ATOM 774 C C . PHE A 1 101 ? -7.825 8.563 9.131 1.00 90.38 101 PHE A C 1
ATOM 776 O O . PHE A 1 101 ? -8.585 8.127 8.259 1.00 90.38 101 PHE A O 1
ATOM 783 N N . VAL A 1 102 ?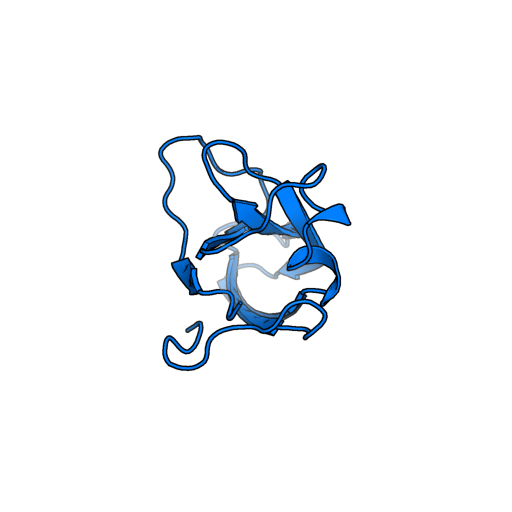 -7.777 8.087 10.369 1.00 86.31 102 VAL A N 1
ATOM 784 C CA . VAL A 1 102 ? -8.654 7.046 10.895 1.00 86.31 102 VAL A CA 1
ATOM 785 C C . VAL A 1 102 ? -9.674 7.710 11.822 1.00 86.31 102 VAL A C 1
ATOM 787 O O . VAL A 1 102 ? -9.307 8.430 12.745 1.00 86.31 102 VAL A O 1
ATOM 790 N N . GLU A 1 103 ? -10.965 7.537 11.535 1.00 82.56 103 GLU A N 1
ATOM 791 C CA . GLU A 1 103 ? -12.051 8.108 12.344 1.00 82.56 103 GLU A CA 1
ATOM 792 C C . GLU A 1 103 ? -12.239 7.268 13.609 1.00 82.56 103 GLU A C 1
ATOM 794 O O . GLU A 1 103 ? -12.504 6.068 13.512 1.00 82.56 103 GLU A O 1
ATOM 799 N N . ILE A 1 104 ? -12.097 7.906 14.772 1.00 67.56 104 ILE A N 1
ATOM 800 C CA . ILE A 1 104 ? -12.298 7.302 16.096 1.00 67.56 104 ILE A CA 1
ATOM 801 C C . ILE A 1 104 ? -13.709 7.606 16.591 1.00 67.56 104 ILE A C 1
ATOM 803 O O . ILE A 1 104 ? -14.121 8.786 16.496 1.00 67.56 104 ILE A O 1
#

Organism: NCBI:txid2840913

Sequence (104 aa):
AIPSRECVRPGQSLNVLGGIVNGAEAPVTAQVHVWGRTGDDWKSLVSLVITVQPGEHRHVYFTIPGDCFTPSFWKGETPEDMELRISHRMPGADEKGKMVFVEI